Protein AF-A0A921TY57-F1 (afdb_monomer)

InterPro domains:
  IPR003511 HORMA domain [PF02301] (7-135)
  IPR003511 HORMA domain [PS50815] (3-153)
  IPR036570 HORMA domain superfamily [G3DSA:3.30.900.10] (2-152)
  IPR036570 HORMA domain superfamily [SSF56019] (4-106)
  IPR051294 HORMA Domain-Containing Meiotic Progression [PTHR48225] (6-134)

Solvent-accessible surface area (backbone atoms only — not comparable to full-atom values): 9305 Å² total; per-residue (Å²): 112,51,68,56,43,54,50,51,52,50,50,52,54,52,37,50,55,51,51,52,34,54,79,68,57,73,54,65,65,88,80,55,50,97,78,24,67,84,44,81,66,75,67,85,90,68,89,67,66,97,78,40,74,66,57,52,52,50,45,47,46,65,64,46,49,47,49,32,53,74,70,69,69,54,48,68,49,78,53,70,44,51,83,43,101,90,44,64,76,78,40,41,38,37,41,35,46,46,76,57,94,55,96,62,55,64,58,36,42,32,42,34,44,68,93,48,102,83,58,73,48,77,46,70,76,59,90,87,62,87,46,71,64,61,50,50,50,54,51,47,52,52,49,54,64,57,54,63,50,67,77,74,103

Radius of gyration: 15.96 Å; Cα contacts (8 Å, |Δi|>4): 159; chains: 1; bounding box: 39×35×42 Å

Nearest PDB structures (foldseek):
  5e84-assembly6_F  TM=2.912E-01  e=9.120E-02  Homo sapiens
  7n82-assembly1_A  TM=4.027E-01  e=1.362E+00  Synechococcus elongatus

Sequence (153 aa):
MADHMLLLTRKLLRIAIYHISYIRGLFHEKYFSENSVLSPVMDNEKLMPVHDDMGRLIDWMEKGVCDALQKKYLKTLLFCICEKEEGPIIEEYTFSFRYPNTNGEEITMIVSRTGSEKGSTAFKPNASELTSVQMNYFLTLITISCLRVQSLY

pLDDT: mean 71.04, std 16.52, range [38.5, 93.81]

Secondary structure (DSSP, 8-state):
-HHHHHHHHHHHHHHHHHHHHHHTT-S-GGGS-TTTTT-----SS----TT-HHHHHHHIIIIIIHHHHHTT---EEEEEEESSTTSPEEEEEEEEEE--SSS----EEEEEEET-TT--EEE---TT---HHHHHHHHHHHHHHHHHHHT--

Mean predicted aligned error: 10.75 Å

Organism: Sorghum bicolor (NCBI:txid4558)

Structure (mmCIF, N/CA/C/O backbone):
data_AF-A0A921TY57-F1
#
_entry.id   AF-A0A921TY57-F1
#
loop_
_atom_site.group_PDB
_atom_site.id
_atom_site.type_symbol
_atom_site.label_atom_id
_atom_site.label_alt_id
_atom_site.label_comp_id
_atom_site.label_asym_id
_atom_site.label_entity_id
_atom_site.label_seq_id
_atom_site.pdbx_PDB_ins_code
_atom_site.Cartn_x
_atom_site.Cartn_y
_atom_site.Cartn_z
_atom_site.occupancy
_atom_site.B_iso_or_equi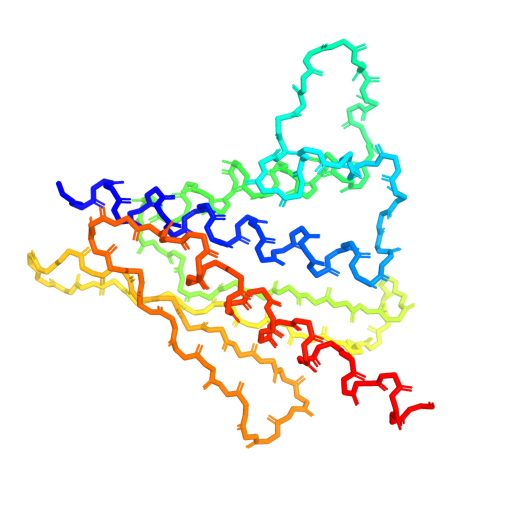v
_atom_site.auth_seq_id
_atom_site.auth_comp_id
_atom_site.auth_asym_id
_atom_site.auth_atom_id
_atom_site.pdbx_PDB_model_num
ATOM 1 N N . MET A 1 1 ? -12.688 12.807 16.138 1.00 52.38 1 MET A N 1
ATOM 2 C CA . MET A 1 1 ? -11.270 12.494 16.417 1.00 52.38 1 MET A CA 1
ATOM 3 C C . MET A 1 1 ? -10.846 11.226 15.656 1.00 52.38 1 MET A C 1
ATOM 5 O O . MET A 1 1 ? -9.850 11.288 14.945 1.00 52.38 1 MET A O 1
ATOM 9 N N . ALA A 1 2 ? -11.671 10.169 15.608 1.00 59.03 2 ALA A N 1
ATOM 10 C CA . ALA A 1 2 ? -11.508 9.026 14.682 1.00 59.03 2 ALA A CA 1
ATOM 11 C C . ALA A 1 2 ? -11.353 9.367 13.171 1.00 59.03 2 ALA A C 1
ATOM 13 O O . ALA A 1 2 ? -10.501 8.784 12.498 1.00 59.03 2 ALA A O 1
ATOM 14 N N . ASP A 1 3 ? -12.111 10.333 12.632 1.00 68.69 3 ASP A N 1
ATOM 15 C CA . ASP A 1 3 ? -12.022 10.714 11.204 1.00 68.69 3 ASP A CA 1
ATOM 16 C C . ASP A 1 3 ? -10.659 11.311 10.818 1.00 68.69 3 ASP A C 1
ATOM 18 O O . ASP A 1 3 ? -10.184 11.138 9.691 1.00 68.69 3 ASP A O 1
ATOM 22 N N . HIS A 1 4 ? -9.996 11.969 11.774 1.00 73.38 4 HIS A N 1
ATOM 23 C CA . HIS A 1 4 ? -8.664 12.537 11.590 1.00 73.38 4 HIS A CA 1
ATOM 24 C C . HIS A 1 4 ? -7.614 11.429 11.434 1.00 73.38 4 HIS A C 1
ATOM 26 O O . HIS A 1 4 ? -6.829 11.443 10.490 1.00 73.38 4 HIS A O 1
ATOM 32 N N . MET A 1 5 ? -7.661 10.401 12.284 1.00 74.94 5 MET A N 1
ATOM 33 C CA . MET A 1 5 ? -6.748 9.252 12.224 1.00 74.94 5 MET A CA 1
ATOM 34 C C . MET A 1 5 ? -6.875 8.476 10.901 1.00 74.94 5 MET A C 1
ATOM 36 O O . MET A 1 5 ? -5.877 8.081 10.291 1.00 74.94 5 MET A O 1
ATOM 40 N N . LEU A 1 6 ? -8.109 8.295 10.421 1.00 81.62 6 LEU A N 1
ATOM 41 C CA . LEU A 1 6 ? -8.384 7.669 9.127 1.00 81.62 6 LEU A CA 1
ATOM 42 C C . LEU A 1 6 ? -7.842 8.511 7.962 1.00 81.62 6 LEU A C 1
ATOM 44 O O . LEU A 1 6 ? -7.297 7.968 7.001 1.00 81.62 6 LEU A O 1
ATOM 48 N N . LEU A 1 7 ? -7.975 9.839 8.026 1.00 82.25 7 LEU A N 1
ATOM 49 C CA . LEU A 1 7 ? -7.380 10.742 7.041 1.00 82.25 7 LEU A CA 1
ATOM 50 C C . LEU A 1 7 ? -5.848 10.631 7.024 1.00 82.25 7 LEU A C 1
ATOM 52 O O . LEU A 1 7 ? -5.268 10.503 5.947 1.00 82.25 7 LEU A O 1
ATOM 56 N N . LEU A 1 8 ? -5.202 10.629 8.193 1.00 80.31 8 LEU A N 1
ATOM 57 C CA . LEU A 1 8 ? -3.746 10.490 8.307 1.00 80.31 8 LEU A CA 1
ATOM 58 C C . LEU A 1 8 ? -3.256 9.139 7.772 1.00 80.31 8 LEU A C 1
ATOM 60 O O . LEU A 1 8 ? -2.286 9.097 7.020 1.00 80.31 8 LEU A O 1
ATOM 64 N N . THR A 1 9 ? -3.957 8.047 8.090 1.00 83.56 9 THR A N 1
ATOM 65 C CA . THR A 1 9 ? -3.618 6.700 7.597 1.00 83.56 9 THR A CA 1
ATOM 66 C C . THR A 1 9 ? -3.695 6.629 6.070 1.00 83.56 9 THR A C 1
ATOM 68 O O . THR A 1 9 ? -2.767 6.136 5.432 1.00 83.56 9 THR A O 1
ATOM 71 N N . ARG A 1 10 ? -4.761 7.181 5.469 1.00 86.38 10 ARG A N 1
ATOM 72 C CA . ARG A 1 10 ? -4.912 7.257 4.005 1.00 86.38 10 ARG A CA 1
ATOM 73 C C . ARG A 1 10 ? -3.792 8.071 3.360 1.00 86.38 10 ARG A C 1
ATOM 75 O O . ARG A 1 10 ? -3.195 7.611 2.391 1.00 86.38 10 ARG A O 1
ATOM 82 N N . LYS A 1 11 ? -3.468 9.241 3.923 1.00 83.44 11 LYS A N 1
ATOM 83 C CA . LYS A 1 11 ? -2.365 10.085 3.439 1.00 83.44 11 LYS A CA 1
ATOM 84 C C . LYS A 1 11 ? -1.030 9.341 3.491 1.00 83.44 11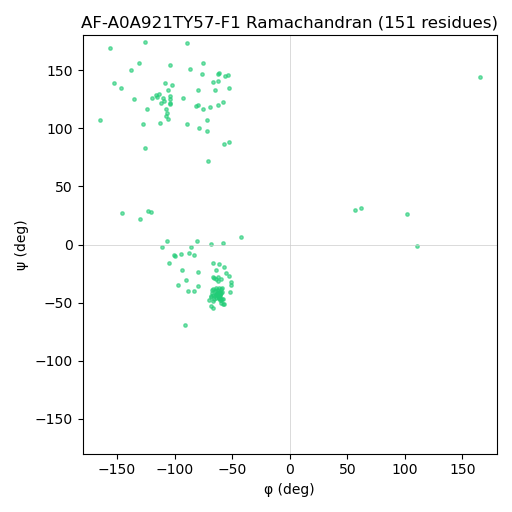 LYS A C 1
ATOM 86 O O . LYS A 1 11 ? -0.347 9.268 2.477 1.00 83.44 11 LYS A O 1
ATOM 91 N N . LEU A 1 12 ? -0.681 8.737 4.627 1.00 82.31 12 LEU A N 1
ATOM 92 C CA . LEU A 1 12 ? 0.580 8.002 4.773 1.00 82.31 12 LEU A CA 1
ATOM 93 C C . LEU A 1 12 ? 0.711 6.855 3.783 1.00 82.31 12 LEU A C 1
ATOM 95 O O . LEU A 1 12 ? 1.754 6.714 3.156 1.00 82.31 12 LEU A O 1
ATOM 99 N N . LEU A 1 13 ? -0.341 6.052 3.639 1.00 87.12 13 LEU A N 1
ATOM 100 C CA . LEU A 1 13 ? -0.343 4.925 2.717 1.00 87.12 13 LEU A CA 1
ATOM 101 C C . LEU A 1 13 ? -0.158 5.388 1.268 1.00 87.12 13 LEU A C 1
ATOM 103 O O . LEU A 1 13 ? 0.644 4.820 0.530 1.00 87.12 13 LEU A O 1
ATOM 107 N N . ARG A 1 14 ? -0.862 6.461 0.889 1.00 85.81 14 ARG A N 1
ATOM 108 C CA . ARG A 1 14 ? -0.762 7.096 -0.425 1.00 85.81 14 ARG A CA 1
ATOM 109 C C . ARG A 1 14 ? 0.671 7.557 -0.707 1.00 85.81 14 ARG A C 1
ATOM 111 O O . ARG A 1 14 ? 1.247 7.184 -1.724 1.00 85.81 14 ARG A O 1
ATOM 118 N N . ILE A 1 15 ? 1.263 8.304 0.221 1.00 82.06 15 ILE A N 1
ATOM 119 C CA . ILE A 1 15 ? 2.654 8.762 0.133 1.00 82.06 15 ILE A CA 1
ATOM 120 C C . ILE A 1 15 ? 3.637 7.584 0.067 1.00 82.06 15 ILE A C 1
ATOM 122 O O . ILE A 1 15 ? 4.545 7.609 -0.758 1.00 82.06 15 ILE A O 1
ATOM 126 N N . ALA A 1 16 ? 3.448 6.536 0.876 1.00 84.50 16 ALA A N 1
ATOM 127 C CA . ALA A 1 16 ? 4.320 5.361 0.880 1.00 84.50 16 ALA A CA 1
ATOM 128 C C . ALA A 1 16 ? 4.393 4.702 -0.503 1.00 84.50 16 ALA A C 1
ATOM 130 O O . ALA A 1 16 ? 5.479 4.470 -1.029 1.00 84.50 16 ALA A O 1
ATOM 131 N N . ILE A 1 17 ? 3.230 4.426 -1.096 1.00 88.19 17 ILE A N 1
ATOM 132 C CA . ILE A 1 17 ? 3.122 3.716 -2.373 1.00 88.19 17 ILE A CA 1
ATOM 133 C C . ILE A 1 17 ? 3.686 4.560 -3.517 1.00 88.19 17 ILE A C 1
ATOM 135 O O . ILE A 1 17 ? 4.432 4.035 -4.347 1.00 88.19 17 ILE A O 1
ATOM 139 N N . TYR A 1 18 ? 3.409 5.867 -3.547 1.00 85.06 18 TYR A N 1
ATOM 140 C CA . TYR A 1 18 ? 3.989 6.735 -4.574 1.00 85.06 18 TYR A CA 1
ATOM 141 C C . TYR A 1 18 ? 5.495 6.895 -4.427 1.00 85.06 18 TYR A C 1
ATOM 143 O O . TYR A 1 18 ? 6.199 6.853 -5.431 1.00 85.06 18 TYR A O 1
ATOM 151 N N . HIS A 1 19 ? 6.002 7.005 -3.200 1.00 83.81 19 HIS A N 1
ATOM 152 C CA . HIS A 1 19 ? 7.439 7.104 -2.959 1.00 83.81 19 HIS A CA 1
ATOM 153 C C . HIS A 1 19 ? 8.186 5.834 -3.381 1.00 83.81 19 HIS A C 1
ATOM 155 O O . HIS A 1 19 ? 9.221 5.916 -4.040 1.00 83.81 19 HIS A O 1
ATOM 161 N N . ILE A 1 20 ? 7.631 4.653 -3.080 1.00 85.94 20 ILE A N 1
ATOM 162 C CA . ILE A 1 20 ? 8.162 3.375 -3.582 1.00 85.94 20 ILE A CA 1
ATOM 163 C C . ILE A 1 20 ? 8.153 3.370 -5.113 1.00 85.94 20 ILE A C 1
ATOM 165 O O . ILE A 1 20 ? 9.163 3.045 -5.733 1.00 85.94 20 ILE A O 1
ATOM 169 N N . SER A 1 21 ? 7.031 3.761 -5.721 1.00 86.88 21 SER A N 1
ATOM 170 C CA . SER A 1 21 ? 6.876 3.771 -7.178 1.00 86.88 21 SER A CA 1
ATOM 171 C C . SER A 1 21 ? 7.874 4.703 -7.869 1.00 86.88 21 SER A C 1
ATOM 173 O O . SER A 1 21 ? 8.403 4.352 -8.922 1.00 86.88 21 SER A O 1
ATOM 175 N N . TYR A 1 22 ? 8.166 5.851 -7.253 1.00 83.50 22 TYR A N 1
ATOM 176 C CA . TYR A 1 22 ? 9.166 6.808 -7.714 1.00 83.50 22 TYR A CA 1
ATOM 177 C C . TYR A 1 22 ? 10.583 6.231 -7.627 1.00 83.50 22 TYR A C 1
ATOM 179 O O . TYR A 1 22 ? 11.271 6.142 -8.639 1.00 83.50 22 TYR A O 1
ATOM 187 N N . ILE A 1 23 ? 11.002 5.754 -6.445 1.00 82.75 23 ILE A N 1
ATOM 188 C CA . ILE A 1 23 ? 12.353 5.194 -6.235 1.00 82.75 23 ILE A CA 1
ATOM 189 C C . ILE A 1 23 ? 12.619 4.008 -7.164 1.00 82.75 23 ILE A C 1
ATOM 191 O O . ILE A 1 23 ? 13.741 3.814 -7.627 1.00 82.75 23 ILE A O 1
ATOM 195 N N . ARG A 1 24 ? 11.598 3.184 -7.414 1.00 85.19 24 ARG A N 1
ATOM 196 C CA . ARG A 1 24 ? 11.727 1.980 -8.242 1.00 85.19 24 ARG A CA 1
ATOM 197 C C . ARG A 1 24 ? 11.555 2.252 -9.731 1.00 85.19 24 ARG A C 1
ATOM 199 O O . ARG A 1 24 ? 11.700 1.313 -10.506 1.00 85.19 24 ARG A O 1
ATOM 206 N N . GLY A 1 25 ? 11.272 3.497 -10.120 1.00 85.06 25 GLY A N 1
ATOM 207 C CA . GLY A 1 25 ? 11.069 3.880 -11.514 1.00 85.06 25 GLY A CA 1
ATOM 208 C C . GLY A 1 25 ? 9.886 3.161 -12.164 1.00 85.06 25 GLY A C 1
ATOM 209 O O . GLY A 1 25 ? 9.934 2.886 -13.358 1.00 85.06 25 GLY A O 1
ATOM 210 N N . LEU A 1 26 ? 8.841 2.823 -11.391 1.00 86.44 26 LEU A N 1
ATOM 211 C CA . LEU A 1 26 ? 7.668 2.102 -11.909 1.00 86.44 26 LEU A CA 1
ATOM 212 C C . LEU A 1 26 ? 6.863 2.953 -12.896 1.00 86.44 26 LEU A C 1
ATOM 214 O O . LEU A 1 26 ? 6.213 2.423 -13.791 1.00 86.44 26 LEU A O 1
ATOM 218 N N . PHE A 1 27 ? 6.919 4.275 -12.735 1.00 84.44 27 PHE A N 1
ATOM 219 C CA . PHE A 1 27 ? 6.282 5.235 -13.626 1.00 84.44 27 PHE A CA 1
ATOM 220 C C . PHE A 1 27 ? 7.281 6.318 -14.028 1.00 84.44 27 PHE A C 1
ATOM 222 O O . PHE A 1 27 ? 8.243 6.604 -13.319 1.00 84.44 27 PHE A O 1
ATOM 229 N N . HIS A 1 28 ? 7.031 6.950 -15.171 1.00 79.75 28 HIS A N 1
ATOM 230 C CA . HIS A 1 28 ? 7.877 8.022 -15.683 1.00 79.75 28 HIS A CA 1
ATOM 231 C C . HIS A 1 28 ? 7.899 9.233 -14.732 1.00 79.75 28 HIS A C 1
ATOM 233 O O . HIS A 1 28 ? 6.857 9.667 -14.248 1.00 79.75 28 HIS A O 1
ATOM 239 N N . GLU A 1 29 ? 9.062 9.864 -14.555 1.00 75.06 29 GLU A N 1
ATOM 240 C CA . GLU A 1 29 ? 9.255 11.020 -13.655 1.00 75.06 29 GLU A CA 1
ATOM 241 C C . GLU A 1 29 ? 8.278 12.185 -13.882 1.00 75.06 29 GLU A C 1
ATOM 243 O O . GLU A 1 29 ? 7.927 12.884 -12.942 1.00 75.06 29 GLU A O 1
ATOM 248 N N . LYS A 1 30 ? 7.746 12.356 -15.103 1.00 75.44 30 LYS A N 1
ATOM 249 C CA . LYS A 1 30 ? 6.727 13.371 -15.424 1.00 75.44 30 LYS A CA 1
ATOM 250 C C . LYS A 1 30 ? 5.452 13.255 -14.572 1.00 75.44 30 LYS A C 1
ATOM 252 O O . LYS A 1 30 ? 4.683 14.209 -14.518 1.00 75.44 30 LYS A O 1
ATOM 257 N N . TYR A 1 31 ? 5.213 12.089 -13.965 1.00 71.69 31 TYR A N 1
ATOM 258 C CA . TYR A 1 31 ? 4.094 11.825 -13.059 1.00 71.69 31 TYR A CA 1
ATOM 259 C C . TYR A 1 31 ? 4.366 12.271 -11.610 1.00 71.69 31 TYR A C 1
ATOM 261 O O . TYR A 1 31 ? 3.447 12.280 -10.793 1.00 71.69 31 TYR A O 1
ATOM 269 N N . PHE A 1 32 ? 5.602 12.664 -11.297 1.00 68.75 32 PHE A N 1
ATOM 270 C CA . PHE A 1 32 ? 6.064 13.074 -9.975 1.00 68.75 32 PHE A CA 1
ATOM 271 C C . PHE A 1 32 ? 6.710 14.466 -10.082 1.00 68.75 32 PHE A C 1
ATOM 273 O O . PHE A 1 32 ? 7.919 14.594 -10.245 1.00 68.75 32 PHE A O 1
ATOM 280 N N . SER A 1 33 ? 5.914 15.536 -10.056 1.00 59.88 33 SER A N 1
ATOM 281 C CA . SER A 1 33 ? 6.450 16.903 -10.021 1.00 59.88 33 SER A CA 1
ATOM 282 C C . SER A 1 33 ? 6.998 17.249 -8.625 1.00 59.88 33 SER A C 1
ATOM 284 O O . SER A 1 33 ? 6.586 16.666 -7.623 1.00 59.88 33 SER A O 1
ATOM 286 N N . GLU A 1 34 ? 7.932 18.207 -8.530 1.00 48.78 34 GLU A N 1
ATOM 287 C CA . GLU A 1 34 ? 8.660 18.545 -7.283 1.00 48.78 34 GLU A CA 1
ATOM 288 C C . GLU A 1 34 ? 7.752 18.906 -6.088 1.00 48.78 34 GLU A C 1
ATOM 290 O O . GLU A 1 34 ? 8.135 18.693 -4.939 1.00 48.78 34 GLU A O 1
ATOM 295 N N . ASN A 1 35 ? 6.518 19.364 -6.334 1.00 47.25 35 ASN A N 1
ATOM 296 C CA . ASN A 1 35 ? 5.521 19.641 -5.291 1.00 47.25 35 ASN A CA 1
ATOM 297 C C . ASN A 1 35 ? 4.546 18.471 -5.026 1.00 47.25 35 ASN A C 1
ATOM 299 O O . ASN A 1 35 ? 3.764 18.534 -4.076 1.00 47.25 35 ASN A O 1
ATOM 303 N N . SER A 1 36 ? 4.565 17.405 -5.838 1.00 49.41 36 SER A N 1
ATOM 304 C CA . SER A 1 36 ? 3.543 16.349 -5.837 1.00 49.41 36 SER A CA 1
ATOM 305 C C . SER A 1 36 ? 3.915 15.077 -5.074 1.00 49.41 36 SER A C 1
ATOM 307 O O . SER A 1 36 ? 3.05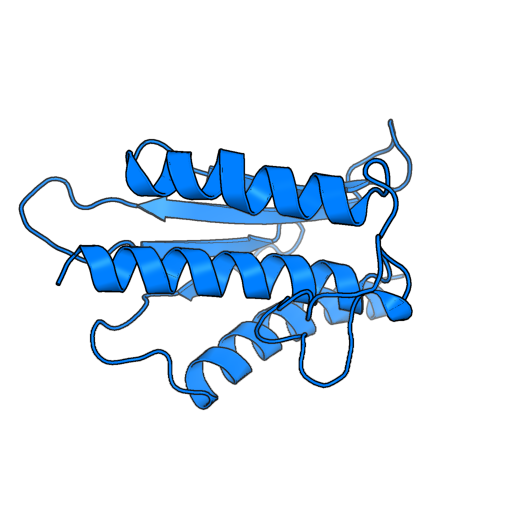1 14.230 -4.838 1.00 49.41 36 SER A O 1
ATOM 309 N N . VAL A 1 37 ? 5.175 14.926 -4.652 1.00 45.22 37 VAL A N 1
ATOM 310 C CA . VAL A 1 37 ? 5.652 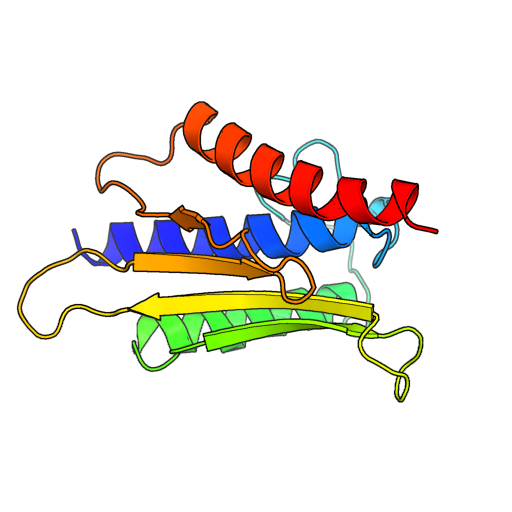13.747 -3.896 1.00 45.22 37 VAL A CA 1
ATOM 311 C C . VAL A 1 37 ? 4.885 13.573 -2.574 1.00 45.22 37 VAL A C 1
ATOM 313 O O . VAL A 1 37 ? 4.665 12.455 -2.112 1.00 45.22 37 VAL A O 1
ATOM 316 N N . LEU A 1 38 ? 4.408 14.676 -1.990 1.00 48.66 38 LEU A N 1
ATOM 317 C CA . LEU A 1 38 ? 3.652 14.689 -0.730 1.00 48.66 38 LEU A CA 1
ATOM 318 C C . LEU A 1 38 ? 2.134 14.817 -0.930 1.00 48.66 38 LEU A C 1
ATOM 320 O O . LEU A 1 38 ? 1.365 14.664 0.018 1.00 48.66 38 LEU A O 1
ATOM 324 N N . SER A 1 39 ? 1.692 15.085 -2.157 1.00 47.41 39 SER A N 1
ATOM 325 C CA . SER A 1 39 ? 0.288 15.189 -2.527 1.00 47.41 39 SER A CA 1
ATOM 326 C C . SER A 1 39 ? 0.216 15.128 -4.049 1.00 47.41 39 SER A C 1
ATOM 328 O O . SER A 1 39 ? 0.582 16.109 -4.690 1.00 47.41 39 SER A O 1
ATOM 330 N N . PRO A 1 40 ? -0.247 14.031 -4.671 1.00 47.75 40 PRO A N 1
ATOM 331 C CA . PRO A 1 40 ? -0.590 14.049 -6.084 1.00 47.75 40 PRO A CA 1
ATOM 332 C C . PRO A 1 40 ? -1.865 14.882 -6.225 1.00 47.75 40 PRO A C 1
ATOM 334 O O . PRO A 1 40 ? -2.971 14.371 -6.398 1.00 47.75 40 PRO A O 1
ATOM 337 N N . VAL A 1 41 ? -1.720 16.192 -6.058 1.00 42.69 41 VAL A N 1
ATOM 338 C CA . VAL A 1 41 ? -2.607 17.154 -6.669 1.00 42.69 41 VAL A CA 1
ATOM 339 C C . VAL A 1 41 ? -2.209 17.078 -8.129 1.00 42.69 41 VAL A C 1
ATOM 341 O O . VAL A 1 41 ? -1.188 17.607 -8.558 1.00 42.69 41 VAL A O 1
ATOM 344 N N . MET A 1 42 ? -2.984 16.294 -8.871 1.00 46.66 42 MET A N 1
ATOM 345 C CA . MET A 1 42 ? -3.206 16.587 -10.272 1.00 46.66 42 MET A CA 1
ATOM 346 C C . MET A 1 42 ? -3.772 18.007 -10.300 1.00 46.66 42 MET A C 1
ATOM 348 O O . MET A 1 42 ? -4.984 18.189 -10.201 1.00 46.66 42 MET A O 1
ATOM 352 N N . ASP A 1 43 ? -2.898 19.014 -10.314 1.00 40.34 43 ASP A N 1
ATOM 353 C CA . ASP A 1 43 ? -3.322 20.359 -10.661 1.00 40.34 43 ASP A CA 1
ATOM 354 C C . ASP A 1 43 ? -3.926 20.247 -12.057 1.00 40.34 43 ASP A C 1
ATOM 356 O O . ASP A 1 43 ? -3.354 19.662 -12.984 1.00 40.34 43 ASP A O 1
ATOM 360 N N . ASN A 1 44 ? -5.176 20.675 -12.130 1.00 42.53 44 ASN A N 1
ATOM 361 C CA . ASN A 1 44 ? -6.030 20.537 -13.290 1.00 42.53 44 ASN A CA 1
ATOM 362 C C . ASN A 1 44 ? -5.332 21.118 -14.538 1.00 42.53 44 ASN A C 1
ATOM 364 O O . ASN A 1 44 ? -4.639 22.123 -14.435 1.00 42.53 44 ASN A O 1
ATOM 368 N N . GLU A 1 45 ? -5.580 20.495 -15.699 1.00 42.34 45 GLU A N 1
ATOM 369 C CA . GLU A 1 45 ? -5.137 20.877 -17.065 1.00 42.34 45 GLU A CA 1
ATOM 370 C C . GLU A 1 45 ? -3.950 20.135 -17.701 1.00 42.34 45 GLU A C 1
ATOM 372 O O . GLU A 1 45 ? -3.360 20.586 -18.684 1.00 42.34 45 GLU A O 1
ATOM 377 N N . LYS A 1 46 ? -3.700 18.889 -17.309 1.00 44.28 46 LYS A N 1
ATOM 378 C CA . LYS A 1 46 ? -3.237 17.913 -18.303 1.00 44.28 46 LYS A CA 1
ATOM 379 C C . LYS A 1 46 ? -4.137 16.701 -18.219 1.00 44.28 46 LYS A C 1
ATOM 381 O O . LYS A 1 46 ? -4.031 15.927 -17.276 1.00 44.28 46 LYS A O 1
ATOM 386 N N . LEU A 1 47 ? -5.049 16.575 -19.187 1.00 42.72 47 LEU A N 1
ATOM 387 C CA . LEU A 1 47 ? -5.769 15.336 -19.470 1.00 42.72 47 LEU A CA 1
ATOM 388 C C . LEU A 1 47 ? -4.726 14.226 -19.649 1.00 42.72 47 LEU A C 1
ATOM 390 O O . LEU A 1 47 ? -4.222 13.997 -20.749 1.00 42.72 47 LEU A O 1
ATOM 394 N N . MET A 1 48 ? -4.342 13.579 -18.552 1.00 50.34 48 MET A N 1
ATOM 395 C CA . MET A 1 48 ? -3.667 12.300 -18.627 1.00 50.34 48 MET A CA 1
ATOM 396 C C . MET A 1 48 ? -4.683 11.329 -19.223 1.00 50.34 48 MET A C 1
ATOM 398 O O . MET A 1 48 ? -5.860 11.376 -18.843 1.00 50.34 48 MET A O 1
ATOM 402 N N . PRO A 1 49 ? -4.288 10.519 -20.219 1.00 48.88 49 PRO A N 1
ATOM 403 C CA . PRO A 1 49 ? -5.196 9.552 -20.802 1.00 48.88 49 PRO A CA 1
ATOM 404 C C . PRO A 1 49 ? -5.790 8.710 -19.676 1.00 48.88 49 PRO A C 1
ATOM 406 O O . PRO A 1 49 ? -5.061 8.222 -18.819 1.00 48.88 49 PRO A O 1
ATOM 409 N N . VAL A 1 50 ? -7.104 8.496 -19.713 1.00 51.75 50 VAL A N 1
ATOM 410 C CA . VAL A 1 50 ? -7.899 7.713 -18.742 1.00 51.75 50 VAL A CA 1
ATOM 411 C C . VAL A 1 50 ? -7.410 6.247 -18.599 1.00 51.75 50 VAL A C 1
ATOM 413 O O . VAL A 1 50 ? -7.962 5.460 -17.838 1.00 51.75 50 VAL A O 1
ATOM 416 N N . HIS A 1 51 ? -6.347 5.868 -19.314 1.00 55.66 51 HIS A N 1
ATOM 417 C CA . HIS A 1 51 ? -5.818 4.519 -19.474 1.00 55.66 51 HIS A CA 1
ATOM 418 C C . HIS A 1 51 ? -4.305 4.402 -19.223 1.00 55.66 51 HIS A C 1
ATOM 420 O O . HIS A 1 51 ? -3.704 3.458 -19.731 1.00 55.66 51 HIS A O 1
ATOM 426 N N . ASP A 1 52 ? -3.670 5.320 -18.485 1.00 74.31 52 ASP A N 1
ATOM 427 C CA . ASP A 1 52 ? -2.290 5.092 -18.033 1.00 74.31 52 ASP A CA 1
ATOM 428 C C . ASP A 1 52 ? -2.220 4.305 -16.709 1.00 74.31 52 ASP A C 1
ATOM 430 O O . ASP A 1 52 ? -3.145 4.310 -15.888 1.00 74.31 52 ASP A O 1
ATOM 434 N N . ASP A 1 53 ? -1.131 3.551 -16.527 1.00 80.56 53 ASP A N 1
ATOM 435 C CA . ASP A 1 53 ? -0.953 2.653 -15.378 1.00 80.56 53 ASP A CA 1
ATOM 436 C C . ASP A 1 53 ? -0.926 3.415 -14.041 1.00 80.56 53 ASP A C 1
ATOM 438 O O . ASP A 1 53 ? -1.365 2.899 -13.011 1.00 80.56 53 ASP A O 1
ATOM 442 N N . MET A 1 54 ? -0.488 4.679 -14.065 1.00 82.12 54 MET A N 1
ATOM 443 C CA . MET A 1 54 ? -0.501 5.577 -12.909 1.00 82.12 54 MET A CA 1
ATOM 444 C C . MET A 1 54 ? -1.933 5.960 -12.508 1.00 82.12 54 MET A C 1
ATOM 446 O O . MET A 1 54 ? -2.284 5.903 -11.329 1.00 82.12 54 MET A O 1
ATOM 450 N N . GLY A 1 55 ? -2.788 6.298 -13.475 1.00 83.38 55 GLY A N 1
ATOM 451 C CA . GLY A 1 55 ? -4.208 6.571 -13.268 1.00 83.38 55 GLY A CA 1
ATOM 452 C C . GLY A 1 55 ? -4.936 5.372 -12.669 1.00 83.38 55 GLY A C 1
ATOM 453 O O . GLY A 1 55 ? -5.742 5.530 -11.752 1.00 83.38 55 GLY A O 1
ATOM 454 N N . ARG A 1 56 ? -4.584 4.155 -13.104 1.00 86.88 56 ARG A N 1
ATOM 455 C CA . ARG A 1 56 ? -5.113 2.918 -12.513 1.00 86.88 56 ARG A CA 1
ATOM 456 C C . ARG A 1 56 ? -4.691 2.748 -11.051 1.00 86.88 56 ARG A C 1
ATOM 458 O O . ARG A 1 56 ? -5.534 2.411 -10.222 1.00 86.88 56 ARG A O 1
ATOM 465 N N . LEU A 1 57 ? -3.424 3.017 -10.722 1.00 87.62 57 LEU A N 1
ATOM 466 C CA . LEU A 1 57 ? -2.941 2.991 -9.338 1.00 87.62 57 LEU A CA 1
ATOM 467 C C . LEU A 1 57 ? -3.665 4.031 -8.467 1.00 87.62 57 LEU A C 1
ATOM 469 O O . LEU A 1 57 ? -4.089 3.705 -7.358 1.00 87.62 57 LEU A O 1
ATOM 473 N N . ILE A 1 58 ? -3.860 5.254 -8.976 1.00 85.50 58 ILE A N 1
ATOM 474 C CA . ILE A 1 58 ? -4.633 6.305 -8.294 1.00 85.50 58 ILE A CA 1
ATOM 475 C C . ILE A 1 58 ? -6.057 5.817 -8.012 1.00 85.50 58 ILE A C 1
ATOM 477 O O . ILE A 1 58 ? -6.531 5.941 -6.884 1.00 85.50 58 ILE A O 1
ATOM 481 N N . ASP A 1 59 ? -6.724 5.221 -8.998 1.00 87.44 59 ASP A N 1
ATOM 482 C CA . ASP A 1 59 ? -8.082 4.701 -8.845 1.00 87.44 59 ASP A CA 1
ATOM 483 C C . ASP A 1 59 ? -8.162 3.572 -7.811 1.00 87.44 59 ASP A C 1
ATOM 485 O O . ASP A 1 59 ? -9.066 3.569 -6.971 1.00 87.44 59 ASP A O 1
ATOM 489 N N . TRP A 1 60 ? -7.206 2.640 -7.809 1.00 91.25 60 TRP A N 1
ATOM 490 C CA . TRP A 1 60 ? -7.129 1.605 -6.776 1.00 91.25 60 TRP A CA 1
ATOM 491 C C . TRP A 1 60 ? -6.974 2.205 -5.380 1.00 91.25 60 TRP A C 1
ATOM 493 O O . TRP A 1 60 ? -7.649 1.761 -4.447 1.00 91.25 60 TRP A O 1
ATOM 503 N N . MET A 1 61 ? -6.146 3.241 -5.240 1.00 89.25 61 MET A N 1
ATOM 504 C CA . MET A 1 61 ? -5.932 3.922 -3.967 1.00 89.25 61 MET A CA 1
ATOM 505 C C . MET A 1 61 ? -7.168 4.701 -3.504 1.00 89.25 61 MET A C 1
ATOM 507 O O . MET A 1 61 ? -7.640 4.495 -2.385 1.00 89.25 61 MET A O 1
ATOM 511 N N . GLU A 1 62 ? -7.718 5.565 -4.356 1.00 84.56 62 GLU A N 1
ATOM 512 C CA . GLU A 1 62 ? -8.784 6.504 -3.990 1.00 84.56 62 GLU A CA 1
ATOM 513 C C . GLU A 1 62 ? -10.172 5.857 -3.943 1.00 84.56 62 GLU A C 1
ATOM 515 O O . GLU A 1 62 ? -10.978 6.200 -3.078 1.00 84.56 62 GLU A O 1
ATOM 520 N N . LYS A 1 63 ? -10.463 4.904 -4.836 1.00 86.69 63 LYS A N 1
ATOM 521 C CA . LYS A 1 63 ? -11.789 4.266 -4.916 1.00 86.69 63 LYS A CA 1
ATOM 522 C C . LYS A 1 63 ? -11.842 2.931 -4.179 1.00 86.69 63 LYS A C 1
ATOM 524 O O . LYS A 1 63 ? -12.875 2.600 -3.609 1.00 86.69 63 LYS A O 1
ATOM 529 N N . GLY A 1 64 ? -10.750 2.166 -4.181 1.00 90.12 64 GLY A N 1
ATOM 530 C CA . GLY A 1 64 ? -10.691 0.851 -3.539 1.00 90.12 64 GLY A CA 1
ATOM 531 C C . GLY A 1 64 ? -10.216 0.927 -2.090 1.00 90.12 64 GLY A C 1
ATOM 532 O O . GLY A 1 64 ? -10.974 0.700 -1.147 1.00 90.12 64 GLY A O 1
ATOM 533 N N . VAL A 1 65 ? -8.939 1.257 -1.907 1.00 91.56 65 VAL A N 1
ATOM 534 C CA . VAL A 1 65 ? -8.259 1.200 -0.605 1.00 91.56 65 VAL A CA 1
ATOM 535 C C . VAL A 1 65 ? -8.860 2.192 0.392 1.00 91.56 65 VAL A C 1
ATOM 537 O O . VAL A 1 65 ? -9.116 1.827 1.542 1.00 91.56 65 VAL A O 1
ATOM 540 N N . CYS A 1 66 ? -9.137 3.427 -0.033 1.00 88.31 66 CYS A N 1
ATOM 541 C CA . CYS A 1 66 ? -9.764 4.437 0.819 1.00 88.31 66 CYS A CA 1
ATOM 542 C C . CYS A 1 66 ? -11.153 4.011 1.329 1.00 88.31 66 CYS A C 1
ATOM 544 O O . CYS A 1 66 ? -11.417 4.170 2.524 1.00 88.31 66 CYS A O 1
ATOM 546 N N . ASP A 1 67 ? -12.007 3.430 0.476 1.00 90.25 67 ASP A N 1
ATOM 547 C CA . ASP A 1 67 ? -13.320 2.894 0.881 1.00 90.25 67 ASP A CA 1
ATOM 548 C C . ASP A 1 67 ? -13.163 1.746 1.891 1.00 90.25 67 ASP A C 1
ATOM 550 O O . ASP A 1 67 ? -13.846 1.697 2.919 1.00 90.25 67 ASP A O 1
ATOM 554 N N . ALA A 1 68 ? -12.198 0.858 1.646 1.00 91.88 68 ALA A N 1
ATOM 555 C CA . ALA A 1 68 ? -11.934 -0.301 2.486 1.00 91.88 68 ALA A CA 1
ATOM 556 C C . ALA A 1 68 ? -11.416 0.048 3.889 1.00 91.88 68 ALA A C 1
ATOM 558 O O . ALA A 1 68 ? -11.819 -0.570 4.883 1.00 91.88 68 ALA A O 1
ATOM 559 N N . LEU A 1 69 ? -10.558 1.067 3.979 1.00 89.69 69 LEU A N 1
ATOM 560 C CA . LEU A 1 69 ? -10.099 1.641 5.245 1.00 89.69 69 LEU A CA 1
ATOM 561 C C . LEU A 1 69 ? -11.246 2.337 5.986 1.00 89.69 69 LEU A C 1
ATOM 563 O O . LEU A 1 69 ? -11.397 2.154 7.195 1.00 89.69 69 LEU A O 1
ATOM 567 N N . GLN A 1 70 ? -12.081 3.102 5.274 1.00 88.00 70 GLN A N 1
ATOM 568 C CA . GLN A 1 70 ? -13.217 3.812 5.866 1.00 88.00 70 GLN A CA 1
ATOM 569 C C . GLN A 1 70 ? -14.239 2.851 6.478 1.00 88.00 70 GLN A C 1
ATOM 571 O O . GLN A 1 70 ? -14.716 3.077 7.590 1.00 88.00 70 GLN A O 1
ATOM 576 N N . LYS A 1 71 ? -14.530 1.747 5.787 1.00 89.69 71 LYS A N 1
ATOM 577 C CA . LYS A 1 71 ? -15.417 0.683 6.277 1.00 89.69 71 LYS A CA 1
ATOM 578 C C . LYS A 1 71 ? -14.727 -0.293 7.241 1.00 89.69 71 LYS A C 1
ATOM 580 O O . LYS A 1 71 ? -15.362 -1.240 7.696 1.00 89.69 71 LYS A O 1
ATOM 585 N N . LYS A 1 72 ? -13.452 -0.060 7.577 1.00 88.00 72 LYS A N 1
ATOM 586 C CA . LYS A 1 72 ? -12.658 -0.828 8.550 1.00 88.00 72 LYS A CA 1
ATOM 587 C C . LYS A 1 72 ? -12.553 -2.331 8.249 1.00 88.00 72 LYS A C 1
ATOM 589 O O . LYS A 1 72 ? -12.412 -3.133 9.171 1.00 88.00 72 LYS A O 1
ATOM 594 N N . TYR A 1 73 ? -12.611 -2.730 6.974 1.00 89.75 73 TYR A N 1
ATOM 595 C CA . TYR A 1 73 ? -12.478 -4.143 6.583 1.00 89.75 73 TYR A CA 1
ATOM 596 C C . TYR A 1 73 ? -11.119 -4.487 5.966 1.00 89.75 73 TYR A C 1
ATOM 598 O O . TYR A 1 73 ? -10.763 -5.666 5.906 1.00 89.75 73 TYR A O 1
ATOM 606 N N . LEU A 1 74 ? -10.330 -3.495 5.534 1.00 93.06 7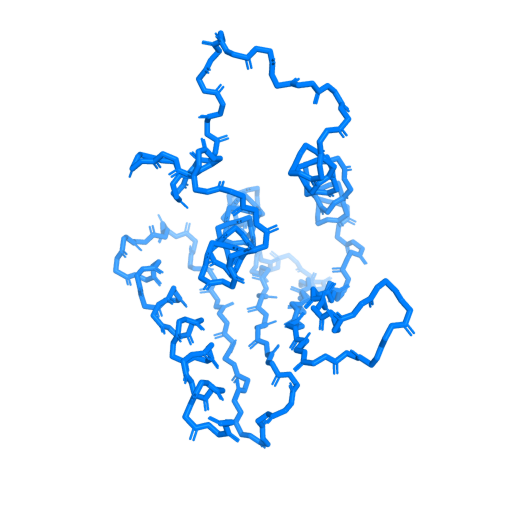4 LEU A N 1
ATOM 607 C CA . LEU A 1 74 ? -9.003 -3.751 4.972 1.00 93.06 74 LEU A CA 1
ATOM 608 C C . LEU A 1 74 ? -8.029 -4.174 6.073 1.00 93.06 74 LEU A C 1
ATOM 610 O O . LEU A 1 74 ? -7.620 -3.338 6.871 1.00 93.06 74 LEU A O 1
ATOM 614 N N . LYS A 1 75 ? -7.643 -5.451 6.127 1.00 91.44 75 LYS A N 1
ATOM 615 C CA . LYS A 1 75 ? -6.666 -5.952 7.114 1.00 91.44 75 LYS A CA 1
ATOM 616 C C . LYS A 1 75 ? -5.228 -5.835 6.631 1.00 91.44 75 LYS A C 1
ATOM 618 O O . LYS A 1 75 ? -4.348 -5.478 7.408 1.00 91.44 75 LYS A O 1
ATOM 623 N N . THR A 1 76 ? -5.005 -6.124 5.356 1.00 91.69 76 THR A N 1
ATOM 624 C CA . THR A 1 76 ? -3.674 -6.163 4.758 1.00 91.69 76 THR A CA 1
ATOM 625 C C . THR A 1 76 ? -3.766 -5.705 3.310 1.00 91.69 76 THR A C 1
ATOM 627 O O . THR A 1 76 ? -4.663 -6.135 2.588 1.00 91.69 76 THR A O 1
ATOM 630 N N . LEU A 1 77 ? -2.841 -4.841 2.900 1.00 93.81 77 LEU A N 1
ATOM 631 C CA . LEU A 1 77 ? -2.586 -4.474 1.512 1.00 93.81 77 LEU A CA 1
ATOM 632 C C . LEU A 1 77 ? -1.170 -4.932 1.154 1.00 93.81 77 LEU A C 1
ATOM 634 O O . LEU A 1 77 ? -0.223 -4.619 1.877 1.00 93.81 77 LEU A O 1
ATOM 638 N N . LEU A 1 78 ? -1.043 -5.660 0.049 1.00 91.12 78 LEU A N 1
ATOM 639 C CA . LEU A 1 78 ? 0.239 -6.063 -0.519 1.00 91.12 78 LEU A CA 1
ATOM 640 C C . LEU A 1 78 ? 0.525 -5.192 -1.740 1.00 91.12 78 LEU A C 1
ATOM 642 O O . LEU A 1 78 ? -0.317 -5.081 -2.631 1.00 91.12 78 LEU A O 1
ATOM 646 N N . PHE A 1 79 ? 1.700 -4.574 -1.771 1.00 91.94 79 PHE A N 1
ATOM 647 C CA . PHE A 1 79 ? 2.223 -3.890 -2.944 1.00 91.94 79 PHE A CA 1
ATOM 648 C C . PHE A 1 79 ? 3.441 -4.663 -3.440 1.00 91.94 79 PHE A C 1
ATOM 650 O O . PHE A 1 79 ? 4.500 -4.636 -2.810 1.00 91.94 79 PHE A O 1
ATOM 657 N N . CYS A 1 80 ? 3.254 -5.402 -4.531 1.00 88.56 80 CYS A N 1
ATOM 658 C CA . CYS A 1 80 ? 4.253 -6.311 -5.076 1.00 88.56 80 CYS A CA 1
ATOM 659 C C . CYS A 1 80 ? 4.838 -5.748 -6.369 1.00 88.56 80 CYS A C 1
ATOM 661 O O . CYS A 1 80 ? 4.112 -5.232 -7.217 1.00 88.56 80 CYS A O 1
ATOM 663 N N . ILE A 1 81 ? 6.149 -5.897 -6.525 1.00 88.06 81 ILE A N 1
ATOM 664 C CA . ILE A 1 81 ? 6.877 -5.619 -7.756 1.00 88.06 81 ILE A CA 1
ATOM 665 C C . ILE A 1 81 ? 7.361 -6.964 -8.286 1.00 88.06 81 ILE A C 1
ATOM 667 O O . ILE A 1 81 ? 8.084 -7.691 -7.599 1.00 88.06 81 ILE A O 1
ATOM 671 N N . CYS A 1 82 ? 6.948 -7.290 -9.505 1.00 84.50 82 CYS A N 1
ATOM 672 C CA . CYS A 1 82 ? 7.348 -8.501 -10.210 1.00 84.50 82 CYS A CA 1
ATOM 673 C C . CYS A 1 82 ? 8.381 -8.159 -11.286 1.00 84.50 82 CYS A C 1
ATOM 675 O O . CYS A 1 82 ? 8.402 -7.043 -11.802 1.00 84.50 82 CYS A O 1
ATOM 677 N N . GLU A 1 83 ? 9.222 -9.127 -11.650 1.00 80.88 83 GLU A N 1
ATOM 678 C CA . GLU A 1 83 ? 10.181 -8.963 -12.756 1.00 80.88 83 GLU A CA 1
ATOM 679 C C . GLU A 1 83 ? 9.479 -8.734 -14.112 1.00 80.88 83 GLU A C 1
ATOM 681 O O . GLU A 1 83 ? 9.988 -8.034 -14.983 1.00 80.88 83 GLU A O 1
ATOM 686 N N . LYS A 1 84 ? 8.291 -9.322 -14.280 1.00 84.94 84 LYS A N 1
ATOM 687 C CA . LYS A 1 84 ? 7.402 -9.234 -15.452 1.00 84.94 84 LYS A CA 1
ATOM 688 C C . LYS A 1 84 ? 5.960 -9.538 -15.017 1.00 84.94 84 LYS A C 1
ATOM 690 O O . LYS A 1 84 ? 5.777 -10.022 -13.901 1.00 84.94 84 LYS A O 1
ATOM 695 N N . GLU A 1 85 ? 4.958 -9.307 -15.875 1.00 77.25 85 GLU A N 1
ATOM 696 C CA . GLU A 1 85 ? 3.521 -9.467 -15.536 1.00 77.25 85 GLU A CA 1
ATOM 697 C C . GLU A 1 85 ? 3.167 -10.819 -14.890 1.00 77.25 85 GLU A C 1
ATOM 699 O O . GLU A 1 85 ? 2.354 -10.864 -13.973 1.00 77.25 85 GLU A O 1
ATOM 704 N N . GLU A 1 86 ? 3.831 -11.904 -15.294 1.00 82.00 86 GLU A N 1
ATOM 705 C CA . GLU A 1 86 ? 3.655 -13.254 -14.726 1.00 82.00 86 GLU A CA 1
ATOM 706 C C . GLU A 1 86 ? 4.966 -13.816 -14.137 1.00 82.00 86 GLU A C 1
ATOM 708 O O . GLU A 1 86 ? 5.235 -15.017 -14.157 1.00 82.00 86 GLU A O 1
ATOM 713 N N . GLY A 1 87 ? 5.856 -12.930 -13.688 1.00 80.50 87 GLY A N 1
ATOM 714 C CA . GLY A 1 87 ? 7.165 -13.276 -13.134 1.00 80.50 87 GLY A CA 1
ATOM 715 C C . GLY A 1 87 ? 7.151 -13.515 -11.624 1.00 80.50 87 GLY A C 1
ATOM 716 O O . GLY A 1 87 ? 6.151 -13.249 -10.956 1.00 80.50 87 GLY A O 1
ATOM 717 N N . PRO A 1 88 ? 8.280 -13.973 -11.055 1.00 84.69 88 PRO A N 1
ATOM 718 C CA . PRO A 1 88 ? 8.435 -14.018 -9.609 1.00 84.69 88 PRO A CA 1
ATOM 719 C C . PRO A 1 88 ? 8.336 -12.608 -9.009 1.00 84.69 88 PRO A C 1
ATOM 721 O O . PRO A 1 88 ? 8.754 -11.615 -9.616 1.00 84.69 88 PRO A O 1
ATOM 724 N N . ILE A 1 89 ? 7.804 -12.534 -7.788 1.00 84.12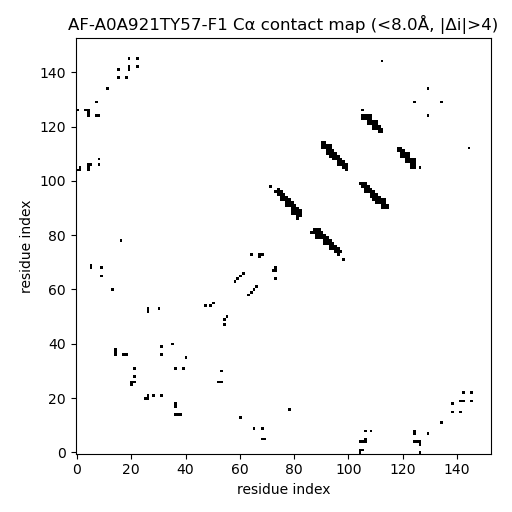 89 ILE A N 1
ATOM 725 C CA . ILE A 1 89 ? 7.812 -11.310 -6.987 1.00 84.12 89 ILE A CA 1
ATOM 726 C C . ILE A 1 89 ? 9.258 -11.048 -6.564 1.00 84.12 89 ILE A C 1
ATOM 728 O O . ILE A 1 89 ? 9.859 -11.861 -5.861 1.00 84.12 89 ILE A O 1
ATOM 732 N N . ILE A 1 90 ? 9.812 -9.914 -6.988 1.00 85.31 90 ILE A N 1
ATOM 733 C CA . ILE A 1 90 ? 11.171 -9.489 -6.624 1.00 85.31 90 ILE A CA 1
ATOM 734 C C . ILE A 1 90 ? 11.168 -8.577 -5.396 1.00 85.31 90 ILE A C 1
ATOM 736 O O . ILE A 1 90 ? 12.178 -8.450 -4.704 1.00 85.31 90 ILE A O 1
ATOM 740 N N . GLU A 1 91 ? 10.030 -7.944 -5.104 1.00 84.12 91 GLU A N 1
ATOM 741 C CA . GLU A 1 91 ? 9.855 -7.131 -3.910 1.00 84.12 91 GLU A CA 1
ATOM 742 C C . GLU A 1 91 ? 8.394 -7.077 -3.472 1.00 84.12 91 GLU A C 1
ATOM 744 O O . GLU A 1 91 ? 7.492 -6.942 -4.294 1.00 84.12 91 GLU A O 1
ATOM 749 N N . GLU A 1 92 ? 8.164 -7.156 -2.164 1.00 86.31 92 GLU A N 1
ATOM 750 C CA . GLU A 1 92 ? 6.831 -7.129 -1.568 1.00 86.31 92 GLU A CA 1
ATOM 751 C C . GLU A 1 92 ? 6.820 -6.203 -0.353 1.00 86.31 92 GLU A C 1
ATOM 753 O O . GLU A 1 92 ? 7.590 -6.387 0.597 1.00 86.31 92 GLU A O 1
ATOM 758 N N . TYR A 1 93 ? 5.902 -5.240 -0.362 1.00 87.44 93 TYR A N 1
ATOM 759 C CA . TYR A 1 93 ? 5.595 -4.392 0.782 1.00 87.44 93 TYR A CA 1
ATOM 760 C C . TYR A 1 93 ? 4.225 -4.763 1.331 1.00 87.44 93 TYR A C 1
ATOM 762 O O . TYR A 1 93 ? 3.213 -4.714 0.636 1.00 87.44 93 TYR A O 1
ATOM 770 N N . THR A 1 94 ? 4.195 -5.102 2.610 1.00 87.94 94 THR A N 1
ATOM 771 C CA . THR A 1 94 ? 2.988 -5.443 3.350 1.00 87.94 94 THR A CA 1
ATOM 772 C C . THR A 1 94 ? 2.602 -4.278 4.251 1.00 87.94 94 THR A C 1
ATOM 774 O O . THR A 1 94 ? 3.354 -3.898 5.151 1.00 87.94 94 THR A O 1
ATOM 777 N N . PHE A 1 95 ? 1.396 -3.753 4.051 1.00 89.69 95 PHE A N 1
ATOM 778 C CA . PHE A 1 95 ? 0.762 -2.763 4.916 1.00 89.69 95 PHE A CA 1
ATOM 779 C C . PHE A 1 95 ? 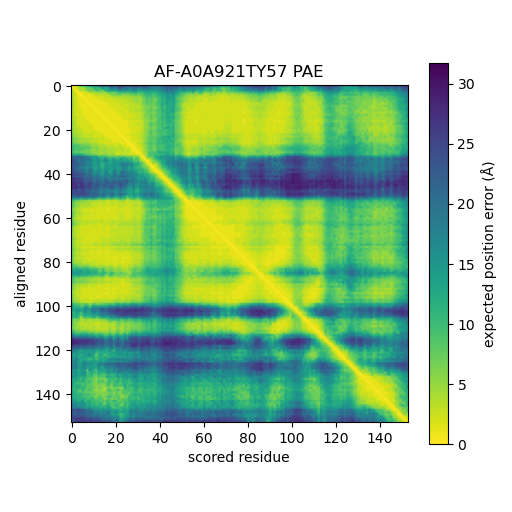-0.364 -3.448 5.685 1.00 89.69 95 PHE A C 1
ATOM 781 O O . PHE A 1 95 ? -1.369 -3.845 5.100 1.00 89.69 95 PHE A O 1
ATOM 788 N N . SER A 1 96 ? -0.199 -3.619 6.993 1.00 88.50 96 SER A N 1
ATOM 789 C CA . SER A 1 96 ? -1.196 -4.248 7.861 1.00 88.50 96 SER A CA 1
ATOM 790 C C . SER A 1 96 ? -1.900 -3.216 8.729 1.00 88.50 96 SER A C 1
ATOM 792 O O . SER A 1 96 ? -1.252 -2.401 9.385 1.00 88.50 96 SER A O 1
ATOM 794 N N . PHE A 1 97 ? -3.224 -3.296 8.783 1.00 89.19 97 PHE A N 1
ATOM 795 C CA . PHE A 1 97 ? -4.080 -2.367 9.507 1.00 89.19 97 PHE A CA 1
ATOM 796 C C . PHE A 1 97 ? -4.760 -3.088 10.664 1.00 89.19 97 PHE A C 1
ATOM 798 O O . PHE A 1 97 ? -5.361 -4.154 10.501 1.00 89.19 97 PHE A O 1
ATOM 805 N N . ARG A 1 98 ? -4.675 -2.495 11.854 1.00 87.38 98 ARG A N 1
ATOM 806 C CA . ARG A 1 98 ? -5.421 -2.949 13.030 1.00 87.38 98 ARG A CA 1
ATOM 807 C C . ARG A 1 98 ? -6.410 -1.876 13.434 1.00 87.38 98 ARG A C 1
ATOM 809 O O . ARG A 1 98 ? -6.024 -0.728 13.651 1.00 87.38 98 ARG A O 1
ATOM 816 N N . TYR A 1 99 ? -7.666 -2.289 13.553 1.00 85.25 99 TYR A N 1
ATOM 817 C CA . TYR A 1 99 ? -8.753 -1.447 14.025 1.00 85.25 99 TYR A CA 1
ATOM 818 C C . TYR A 1 99 ? -9.062 -1.798 15.485 1.00 85.25 99 TYR A C 1
ATOM 820 O O . TYR A 1 99 ? -9.086 -2.980 15.834 1.00 85.25 99 TYR A O 1
ATOM 828 N N . PRO A 1 100 ? -9.281 -0.803 16.349 1.00 78.56 100 PRO A N 1
ATOM 829 C CA . PRO A 1 100 ? -9.661 -1.036 17.738 1.00 78.56 100 PRO A CA 1
ATOM 830 C C . PRO A 1 100 ? -11.065 -1.666 17.840 1.00 78.56 100 PRO A C 1
ATOM 832 O O . PRO A 1 100 ? -11.973 -1.296 17.097 1.00 78.56 100 PRO A O 1
ATOM 835 N N . ASN A 1 101 ? -11.232 -2.629 18.759 1.00 65.94 101 ASN A N 1
ATOM 836 C CA . ASN A 1 101 ? -12.483 -3.386 18.976 1.00 65.94 101 ASN A CA 1
ATOM 837 C C . ASN A 1 101 ? -13.537 -2.630 19.808 1.00 65.94 101 ASN A C 1
ATOM 839 O O . ASN A 1 101 ? -14.724 -2.933 19.737 1.00 65.94 101 ASN A O 1
ATOM 843 N N . THR A 1 102 ? -13.105 -1.677 20.625 1.00 58.47 102 THR A N 1
ATOM 844 C CA . THR A 1 102 ? -13.939 -0.773 21.434 1.00 58.47 102 THR A CA 1
ATOM 845 C C . THR A 1 102 ? -13.540 0.666 21.102 1.00 58.47 102 THR A C 1
ATOM 847 O O . THR A 1 102 ? -12.585 0.833 20.352 1.00 58.47 102 THR A O 1
ATOM 850 N N . ASN A 1 103 ? -14.244 1.681 21.627 1.00 55.75 103 ASN A N 1
ATOM 851 C CA . ASN A 1 103 ? -14.100 3.141 21.399 1.00 55.75 103 ASN A CA 1
ATOM 852 C C . ASN A 1 103 ? -12.677 3.769 21.348 1.00 55.75 103 ASN A C 1
ATOM 854 O O . ASN A 1 103 ? -12.559 4.989 21.288 1.00 55.75 103 ASN A O 1
ATOM 858 N N . GLY A 1 104 ? -11.592 2.997 21.381 1.00 55.56 104 GLY A N 1
ATOM 859 C CA . GLY A 1 104 ? -10.277 3.444 20.949 1.00 55.56 104 GLY A CA 1
ATOM 860 C C . GLY A 1 104 ? -10.296 3.956 19.507 1.00 55.56 104 GLY A C 1
ATOM 861 O O . GLY A 1 104 ? -11.025 3.465 18.648 1.00 55.56 104 GLY A O 1
ATOM 862 N N . GLU A 1 105 ? -9.481 4.972 19.255 1.00 60.19 105 GLU A N 1
ATOM 863 C CA . GLU A 1 105 ? -9.497 5.736 18.004 1.00 60.19 105 GLU A CA 1
ATOM 864 C C . GLU A 1 105 ? -8.247 5.496 17.139 1.00 60.19 105 GLU A C 1
ATOM 866 O O . GLU A 1 105 ? -8.155 6.022 16.032 1.00 60.19 105 GLU A O 1
ATOM 871 N N . GLU A 1 106 ? -7.290 4.691 17.615 1.00 65.94 106 GLU A N 1
ATOM 872 C CA . GLU A 1 106 ? -5.974 4.510 16.989 1.00 65.94 106 GLU A CA 1
ATO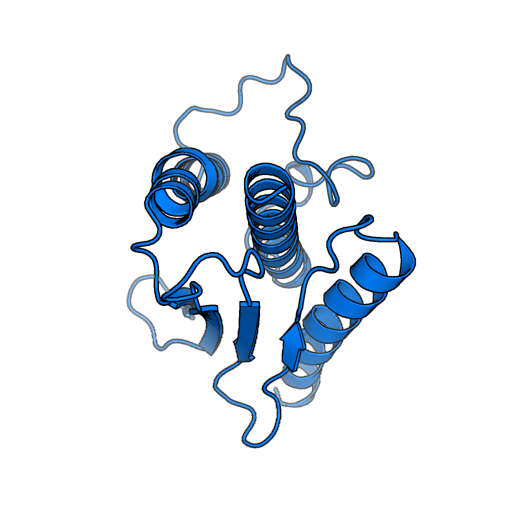M 873 C C . GLU A 1 106 ? -5.980 3.381 15.946 1.00 65.94 106 GLU A C 1
ATOM 875 O O . GLU A 1 106 ? -5.942 2.196 16.280 1.00 65.94 106 GLU A O 1
ATOM 880 N N . ILE A 1 107 ? -6.003 3.751 14.660 1.00 74.94 107 ILE A N 1
ATOM 881 C CA . ILE A 1 107 ? -5.685 2.833 13.559 1.00 74.94 107 ILE A CA 1
ATOM 882 C C . ILE A 1 107 ? -4.167 2.656 13.552 1.00 74.94 107 ILE A C 1
ATOM 884 O O . ILE A 1 107 ? -3.425 3.609 13.324 1.00 74.94 107 ILE A O 1
ATOM 888 N N . THR A 1 108 ? -3.691 1.437 13.798 1.00 78.56 108 THR A N 1
ATOM 889 C CA . THR A 1 108 ? -2.256 1.135 13.691 1.00 78.56 108 THR A CA 1
ATOM 890 C C . THR A 1 108 ? -1.950 0.625 12.289 1.00 78.56 108 THR A C 1
ATOM 892 O O . THR A 1 108 ? -2.560 -0.358 11.859 1.00 78.56 108 THR A O 1
ATOM 895 N N . MET A 1 109 ? -0.983 1.252 11.612 1.00 82.31 109 MET A N 1
ATOM 896 C CA . MET A 1 109 ? -0.464 0.801 10.322 1.00 82.31 109 MET A CA 1
ATOM 897 C C . MET A 1 109 ? 0.938 0.211 10.506 1.00 82.31 109 MET A C 1
ATOM 899 O O . MET A 1 109 ? 1.884 0.891 10.893 1.00 82.31 109 MET A O 1
ATOM 903 N N . ILE A 1 110 ? 1.089 -1.076 10.228 1.00 79.94 110 ILE A N 1
ATOM 904 C CA . ILE A 1 110 ? 2.376 -1.768 10.303 1.00 79.94 110 ILE A CA 1
ATOM 905 C C . ILE A 1 110 ? 2.876 -1.966 8.886 1.00 79.94 110 ILE A C 1
ATOM 907 O O . ILE A 1 110 ? 2.164 -2.544 8.067 1.00 79.94 110 ILE A O 1
ATOM 911 N N . VAL A 1 111 ? 4.090 -1.497 8.617 1.00 79.50 111 VAL A N 1
ATOM 912 C CA . VAL A 1 111 ? 4.729 -1.659 7.315 1.00 79.50 111 VAL A CA 1
ATOM 913 C C . VAL A 1 111 ? 5.886 -2.633 7.469 1.00 79.50 111 VAL A C 1
ATOM 915 O O . VAL A 1 111 ? 6.752 -2.475 8.333 1.00 79.50 111 VAL A O 1
ATOM 918 N N . SER A 1 112 ? 5.880 -3.672 6.648 1.00 78.06 112 SER A N 1
ATOM 919 C CA . SER A 1 112 ? 6.937 -4.673 6.595 1.00 78.06 112 SER A CA 1
ATOM 920 C C . SER A 1 112 ? 7.253 -5.011 5.155 1.00 78.06 112 SER A C 1
ATOM 922 O O . SER A 1 112 ? 6.379 -4.971 4.294 1.00 78.06 112 SER A O 1
ATOM 924 N N . ARG A 1 113 ? 8.501 -5.387 4.905 1.00 73.06 113 ARG A N 1
ATOM 925 C CA . ARG A 1 113 ? 8.953 -5.813 3.589 1.00 73.06 113 ARG A CA 1
ATOM 926 C C . ARG A 1 113 ? 9.461 -7.247 3.653 1.00 73.06 113 ARG A C 1
ATOM 928 O O . ARG A 1 113 ? 10.341 -7.550 4.465 1.00 73.06 113 ARG A O 1
ATOM 935 N N . THR A 1 114 ? 8.928 -8.114 2.803 1.00 65.12 114 THR A N 1
ATOM 936 C CA . THR A 1 114 ? 9.323 -9.527 2.750 1.00 65.12 114 THR A CA 1
ATOM 937 C C . THR A 1 114 ? 10.644 -9.641 1.972 1.00 65.12 114 THR A C 1
ATOM 939 O O . THR A 1 114 ? 10.833 -8.964 0.961 1.00 65.12 114 THR A O 1
ATOM 942 N N . GLY A 1 115 ? 11.614 -10.398 2.506 1.00 52.44 115 GLY A N 1
ATOM 943 C CA . GLY A 1 115 ? 13.013 -10.441 2.028 1.00 52.44 115 GLY A CA 1
ATOM 944 C C . GLY A 1 115 ? 14.054 -9.823 2.980 1.00 52.44 115 GLY A C 1
ATOM 945 O O . GLY A 1 115 ? 15.247 -9.862 2.697 1.00 52.44 115 GLY A O 1
ATOM 946 N N . SER A 1 116 ? 13.630 -9.286 4.131 1.00 44.75 116 SER A N 1
ATOM 947 C CA . SER A 1 116 ? 14.521 -8.958 5.253 1.00 44.75 116 SER A CA 1
ATOM 948 C C . SER A 1 116 ? 14.029 -9.667 6.516 1.00 44.75 116 SER A C 1
ATOM 950 O O . SER A 1 116 ? 12.931 -9.403 6.996 1.00 44.75 116 SER A O 1
ATOM 952 N N . GLU A 1 117 ? 14.819 -10.582 7.075 1.00 38.50 117 GLU A N 1
ATOM 953 C CA . GLU A 1 117 ? 14.394 -11.411 8.217 1.00 38.50 117 GLU A CA 1
ATOM 954 C C . GLU A 1 117 ? 14.208 -10.620 9.538 1.00 38.50 117 GLU A C 1
ATOM 956 O O . GLU A 1 117 ? 13.867 -11.207 10.561 1.00 38.50 117 GLU A O 1
ATOM 961 N N . LYS A 1 118 ? 14.423 -9.289 9.563 1.00 42.75 118 LYS A N 1
ATOM 962 C CA . LYS A 1 118 ? 14.426 -8.466 10.797 1.00 42.75 118 LYS A CA 1
ATOM 963 C C . LYS A 1 118 ? 13.875 -7.026 10.664 1.00 42.75 118 LYS A C 1
ATOM 965 O O . LYS A 1 118 ? 14.303 -6.154 11.414 1.00 42.75 118 LYS A O 1
ATOM 970 N N . GLY A 1 119 ? 12.965 -6.735 9.728 1.00 45.94 119 GLY A N 1
ATOM 971 C CA . GLY A 1 119 ? 12.664 -5.344 9.325 1.00 45.94 119 GLY A CA 1
ATOM 972 C C . GLY A 1 119 ? 11.218 -4.837 9.424 1.00 45.94 119 GLY A C 1
ATOM 973 O O . GLY A 1 119 ? 10.844 -3.994 8.617 1.00 45.94 119 GLY A O 1
ATOM 974 N N . SER A 1 120 ? 10.363 -5.325 10.329 1.00 47.44 120 SER A N 1
ATOM 975 C CA . SER A 1 120 ? 8.997 -4.781 10.465 1.00 47.44 120 SER A CA 1
ATOM 976 C C . SER A 1 120 ? 8.981 -3.495 11.301 1.00 47.44 120 SER A C 1
ATOM 978 O O . SER A 1 120 ? 9.310 -3.534 12.488 1.00 47.44 120 SER A O 1
ATOM 980 N N . THR A 1 121 ? 8.547 -2.374 10.721 1.00 55.94 121 THR A N 1
ATOM 981 C CA . THR A 1 121 ? 8.403 -1.090 11.426 1.00 55.94 121 THR A CA 1
ATOM 982 C C . THR A 1 121 ? 6.924 -0.787 11.652 1.00 55.94 121 THR A C 1
ATOM 984 O O . THR A 1 121 ? 6.161 -0.576 10.707 1.00 55.94 121 THR A O 1
ATOM 987 N N . ALA A 1 122 ? 6.491 -0.780 12.914 1.00 51.72 122 ALA A N 1
ATOM 988 C CA . ALA A 1 122 ? 5.138 -0.369 13.271 1.00 51.72 122 ALA A CA 1
ATOM 989 C C . ALA A 1 122 ? 5.063 1.162 13.298 1.00 51.72 122 ALA A C 1
ATOM 991 O O . ALA A 1 122 ? 5.769 1.795 14.082 1.00 51.72 122 ALA A O 1
ATOM 992 N N . PHE A 1 123 ? 4.202 1.751 12.467 1.00 57.25 123 PHE A N 1
ATOM 993 C CA . PHE A 1 123 ? 3.947 3.183 12.488 1.00 57.25 123 PHE A CA 1
ATOM 994 C C . PHE A 1 123 ? 2.597 3.450 13.154 1.00 57.25 123 PHE A C 1
ATOM 996 O O . PHE A 1 123 ? 1.547 2.955 12.739 1.00 57.25 123 PHE A O 1
ATOM 1003 N N . LYS A 1 124 ? 2.626 4.245 14.219 1.00 60.00 124 LYS A N 1
ATOM 1004 C CA . LYS A 1 124 ? 1.420 4.728 14.883 1.00 60.00 124 LYS A CA 1
ATOM 1005 C C . LYS A 1 124 ? 1.239 6.198 14.517 1.00 60.00 124 LYS A C 1
ATOM 1007 O O . LYS A 1 124 ? 2.040 7.014 14.975 1.00 60.00 124 LYS A O 1
ATOM 1012 N N . PRO A 1 125 ? 0.254 6.547 13.673 1.00 53.22 125 PRO A N 1
ATOM 1013 C CA . PRO A 1 125 ? -0.085 7.944 13.459 1.00 53.22 125 PRO A CA 1
ATOM 1014 C C . PRO A 1 125 ? -0.559 8.523 14.798 1.00 53.22 125 PRO A C 1
ATOM 1016 O O . PRO A 1 125 ? -1.506 8.018 15.392 1.00 53.22 125 PRO A O 1
ATOM 1019 N N . ASN A 1 126 ? 0.116 9.550 15.311 1.00 49.59 126 ASN A N 1
ATOM 1020 C CA . ASN A 1 126 ? -0.341 10.276 16.493 1.00 49.59 126 ASN A CA 1
ATOM 1021 C C . ASN A 1 126 ? -1.499 11.215 16.109 1.00 49.59 126 ASN A C 1
ATOM 1023 O O . ASN A 1 126 ? -1.545 11.770 15.013 1.00 49.59 126 ASN A O 1
ATOM 1027 N N . ALA A 1 127 ? -2.445 11.408 17.028 1.00 50.72 127 ALA A N 1
ATOM 1028 C CA . ALA A 1 127 ? -3.685 12.137 16.762 1.00 50.72 127 ALA A CA 1
ATOM 1029 C C . ALA A 1 127 ? -3.503 13.641 16.469 1.00 50.72 127 ALA A C 1
ATOM 1031 O O . ALA A 1 127 ? -4.442 14.260 15.971 1.00 50.72 127 ALA A O 1
ATOM 1032 N N . SER A 1 128 ? -2.342 14.227 16.780 1.00 50.75 128 SER A N 1
ATOM 1033 C CA . SER A 1 128 ? -2.150 15.680 16.771 1.00 50.75 128 SER A CA 1
ATOM 1034 C C . SER A 1 128 ? -1.678 16.260 15.441 1.00 50.75 128 SER A C 1
ATOM 1036 O O . SER A 1 128 ? -2.041 17.391 15.180 1.00 50.75 128 SER A O 1
ATOM 1038 N N . GLU A 1 129 ? -0.909 15.531 14.623 1.00 51.09 129 GLU A N 1
ATOM 1039 C CA . GLU A 1 129 ? -0.453 15.920 13.271 1.00 51.09 129 GLU A CA 1
ATOM 1040 C C . GLU A 1 129 ? 0.680 14.979 12.839 1.00 51.09 129 GLU A C 1
ATOM 1042 O O . GLU A 1 129 ? 1.528 14.621 13.657 1.00 51.09 129 GLU A O 1
ATOM 1047 N N . LEU A 1 130 ? 0.755 14.637 11.548 1.00 56.06 130 LEU A N 1
ATOM 1048 C CA . LEU A 1 130 ? 1.980 14.068 10.985 1.00 56.06 130 LEU A CA 1
ATOM 1049 C C . LEU A 1 130 ? 2.965 15.202 10.735 1.00 56.06 130 LEU A C 1
ATOM 1051 O O . LEU A 1 130 ? 2.856 15.924 9.745 1.00 56.06 130 LEU A O 1
ATOM 1055 N N . THR A 1 131 ? 3.926 15.360 11.638 1.00 59.81 131 THR A N 1
ATOM 1056 C CA . THR A 1 131 ? 5.007 16.327 11.433 1.00 59.81 131 THR A CA 1
ATOM 1057 C C . THR A 1 131 ? 5.819 15.951 10.193 1.00 59.81 131 THR A C 1
ATOM 1059 O O . THR A 1 131 ? 6.038 14.768 9.907 1.00 59.81 131 THR A O 1
ATOM 1062 N N . SER A 1 132 ? 6.326 16.955 9.474 1.00 57.22 132 SER A N 1
ATOM 1063 C CA . SER A 1 132 ? 7.260 16.761 8.355 1.00 57.22 132 SER A CA 1
ATOM 1064 C C . SER A 1 132 ? 8.446 15.870 8.747 1.00 57.22 132 SER A C 1
ATOM 1066 O O . SER A 1 132 ? 8.911 15.069 7.946 1.00 57.22 132 SER A O 1
ATOM 1068 N N . VAL A 1 133 ? 8.873 15.920 10.011 1.00 56.41 133 VAL A N 1
ATOM 1069 C CA . VAL A 1 133 ? 9.919 15.058 10.579 1.00 56.41 133 VAL A CA 1
ATOM 1070 C C . VAL A 1 133 ? 9.500 13.586 10.642 1.00 56.41 133 VAL A C 1
ATOM 1072 O O . VAL A 1 133 ? 10.256 12.725 10.198 1.00 56.41 133 VAL A O 1
ATOM 1075 N N . GLN A 1 134 ? 8.306 13.268 11.153 1.00 61.84 134 GLN A N 1
ATOM 1076 C CA . GLN A 1 134 ? 7.801 11.885 11.192 1.00 61.84 134 GLN A CA 1
ATOM 1077 C C . GLN A 1 134 ? 7.588 11.324 9.786 1.00 61.84 134 GLN A C 1
ATOM 1079 O O . GLN A 1 134 ? 7.875 10.154 9.531 1.00 61.84 134 GLN A O 1
ATOM 1084 N N . MET A 1 135 ? 7.119 12.172 8.873 1.00 64.69 135 MET A N 1
ATOM 1085 C CA . MET A 1 135 ? 6.932 11.832 7.470 1.00 64.69 135 MET A CA 1
ATOM 1086 C C . MET A 1 135 ? 8.275 11.550 6.786 1.00 64.69 135 MET A C 1
ATOM 1088 O O . MET A 1 135 ? 8.438 10.500 6.173 1.00 64.69 135 MET A O 1
ATOM 1092 N N . ASN A 1 136 ? 9.270 12.416 6.988 1.00 63.44 136 ASN A N 1
ATOM 1093 C CA . ASN A 1 136 ? 10.628 12.218 6.484 1.00 63.44 136 ASN A CA 1
ATOM 1094 C C . ASN A 1 136 ? 11.286 10.973 7.084 1.00 63.44 136 ASN A C 1
ATOM 1096 O O . ASN A 1 136 ? 11.957 10.243 6.363 1.00 63.44 136 ASN A O 1
ATOM 1100 N N . TYR A 1 137 ? 11.075 10.683 8.370 1.00 66.69 137 TYR A N 1
ATOM 1101 C CA . TYR A 1 137 ? 11.580 9.465 9.006 1.00 66.69 137 TYR A CA 1
ATOM 1102 C C . TYR A 1 137 ? 10.955 8.204 8.396 1.00 66.69 137 TYR A C 1
ATOM 1104 O O . TYR A 1 137 ? 11.671 7.275 8.031 1.00 66.69 137 TYR A O 1
ATOM 1112 N N . PHE A 1 138 ? 9.633 8.193 8.212 1.00 68.38 138 PHE A N 1
ATOM 1113 C CA . PHE A 1 138 ? 8.915 7.094 7.568 1.00 68.38 138 PHE A CA 1
ATOM 1114 C C . PHE A 1 138 ? 9.369 6.877 6.116 1.00 68.38 138 PHE A C 1
ATOM 1116 O O . PHE A 1 138 ? 9.685 5.754 5.725 1.00 68.38 138 PHE A O 1
ATOM 1123 N N . LEU A 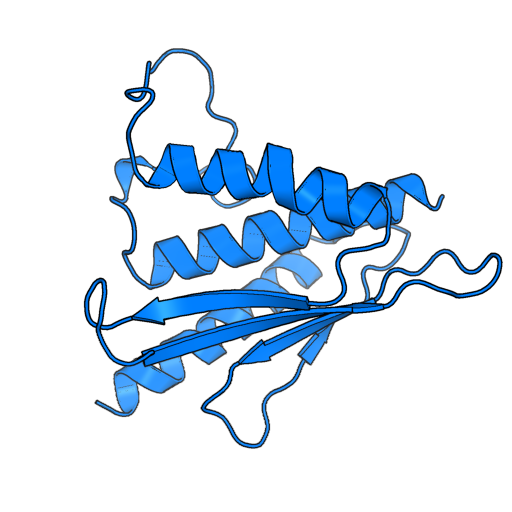1 139 ? 9.493 7.956 5.338 1.00 70.25 139 LEU A N 1
ATOM 1124 C CA . LEU A 1 139 ? 10.017 7.907 3.973 1.00 70.25 139 LEU A CA 1
ATOM 1125 C C . LEU A 1 139 ? 11.478 7.451 3.935 1.00 70.25 139 LEU A C 1
ATOM 1127 O O . LEU A 1 139 ? 11.840 6.653 3.080 1.00 70.25 139 LEU A O 1
ATOM 1131 N N . THR A 1 140 ? 12.310 7.889 4.882 1.00 69.56 140 THR A N 1
ATOM 1132 C CA . THR A 1 140 ? 13.709 7.449 5.003 1.00 69.56 140 THR A CA 1
ATOM 1133 C C . THR A 1 140 ? 13.789 5.956 5.300 1.00 69.56 140 THR A C 1
ATOM 1135 O O . THR A 1 140 ? 14.591 5.264 4.681 1.00 69.56 140 THR A O 1
ATOM 1138 N N . LEU A 1 141 ? 12.938 5.431 6.187 1.00 67.75 141 LEU A N 1
ATOM 1139 C CA . LEU A 1 141 ? 12.863 3.994 6.455 1.00 67.75 141 LEU A CA 1
ATOM 1140 C C . LEU A 1 141 ? 12.467 3.211 5.202 1.00 67.75 141 LEU A C 1
ATOM 1142 O O . LEU A 1 141 ? 13.111 2.209 4.895 1.00 67.75 141 LEU A O 1
ATOM 1146 N N . ILE A 1 142 ? 11.475 3.685 4.443 1.00 69.31 142 ILE A N 1
ATOM 1147 C CA . ILE A 1 142 ? 11.096 3.081 3.156 1.00 69.31 142 ILE A CA 1
ATOM 1148 C C . ILE A 1 142 ? 12.274 3.130 2.172 1.00 69.31 142 ILE A C 1
ATOM 1150 O O . ILE A 1 142 ? 12.633 2.100 1.611 1.00 69.31 142 ILE A O 1
ATOM 1154 N N . THR A 1 143 ? 12.940 4.276 2.019 1.00 67.88 143 THR A N 1
ATOM 1155 C CA . THR A 1 143 ? 14.096 4.435 1.121 1.00 67.88 143 THR A CA 1
ATOM 1156 C C . THR A 1 143 ? 15.261 3.523 1.505 1.00 67.88 143 THR A C 1
ATOM 1158 O O . THR A 1 143 ? 15.813 2.849 0.641 1.00 67.88 143 THR A O 1
ATOM 1161 N N . ILE A 1 144 ? 15.630 3.446 2.790 1.00 66.44 144 ILE A N 1
ATOM 1162 C CA . ILE A 1 144 ? 16.679 2.534 3.282 1.00 66.44 144 ILE A CA 1
ATOM 1163 C C . ILE A 1 144 ? 16.284 1.083 3.003 1.00 66.44 144 ILE A C 1
ATOM 1165 O O . ILE A 1 144 ? 17.122 0.281 2.586 1.00 66.44 144 ILE A O 1
ATOM 1169 N N . SER A 1 145 ? 15.003 0.756 3.199 1.00 62.78 145 SER A N 1
ATOM 1170 C CA . SER A 1 145 ? 14.472 -0.562 2.864 1.00 62.78 145 SER A CA 1
ATOM 1171 C C . SER A 1 145 ? 14.665 -0.864 1.380 1.00 62.78 145 SER A C 1
ATOM 1173 O O . SER A 1 145 ? 15.055 -1.982 1.075 1.00 62.78 145 SER A O 1
ATOM 1175 N N . CYS A 1 146 ? 14.455 0.102 0.476 1.00 59.38 146 CYS A N 1
ATOM 1176 C CA . CYS A 1 146 ? 14.667 -0.040 -0.972 1.00 59.38 146 CYS A CA 1
ATOM 1177 C C . CYS A 1 146 ? 16.153 -0.145 -1.371 1.00 59.38 146 CYS A C 1
ATOM 1179 O O . CYS A 1 146 ? 16.523 -1.038 -2.131 1.00 59.38 146 CYS A O 1
ATOM 1181 N N . LEU A 1 147 ? 17.022 0.738 -0.859 1.00 58.75 147 LEU A N 1
ATOM 1182 C CA . LEU A 1 147 ? 18.441 0.828 -1.253 1.00 58.75 147 LEU A CA 1
ATOM 1183 C C . LEU A 1 147 ? 19.256 -0.414 -0.870 1.00 58.75 147 LEU A C 1
ATOM 1185 O O . LEU A 1 147 ? 20.207 -0.768 -1.564 1.00 58.75 147 LEU A O 1
ATOM 1189 N N . ARG A 1 148 ? 18.868 -1.123 0.198 1.00 52.62 148 ARG A N 1
ATOM 1190 C CA . ARG A 1 148 ? 19.549 -2.355 0.630 1.00 52.62 148 ARG A CA 1
ATOM 1191 C C . ARG A 1 148 ? 19.517 -3.472 -0.430 1.00 52.62 148 ARG A C 1
ATOM 1193 O O . ARG A 1 148 ? 20.321 -4.390 -0.339 1.00 52.62 148 ARG A O 1
ATOM 1200 N N . VAL A 1 149 ? 18.644 -3.381 -1.439 1.00 48.97 149 VAL A N 1
ATOM 1201 C CA . VAL A 1 149 ? 18.545 -4.334 -2.564 1.00 48.97 149 VAL A CA 1
ATOM 1202 C C . VAL A 1 149 ? 19.549 -4.046 -3.664 1.00 48.97 149 VAL A C 1
ATOM 1204 O O . VAL A 1 149 ? 20.129 -4.980 -4.199 1.00 48.97 149 VAL A O 1
ATOM 1207 N N . GLN A 1 150 ? 19.775 -2.772 -3.992 1.00 50.44 150 GLN A N 1
ATOM 1208 C CA . GLN A 1 150 ? 20.698 -2.397 -5.069 1.00 50.44 150 GLN A CA 1
ATOM 1209 C C . GLN A 1 150 ? 22.145 -2.795 -4.758 1.00 50.44 150 GLN A C 1
ATOM 1211 O O . GLN A 1 150 ? 22.941 -2.933 -5.670 1.00 50.44 150 GLN A O 1
ATOM 1216 N N . SER A 1 151 ? 22.487 -2.991 -3.481 1.00 44.62 151 SER A N 1
ATOM 1217 C CA . SER A 1 151 ? 23.806 -3.481 -3.063 1.00 44.62 151 SER A CA 1
ATOM 1218 C C . SER A 1 151 ? 23.915 -5.014 -3.018 1.00 44.62 151 SER A C 1
ATOM 1220 O O . SER A 1 151 ? 25.000 -5.521 -2.737 1.00 44.62 151 SER A O 1
ATOM 1222 N N . LEU A 1 152 ? 22.810 -5.746 -3.201 1.00 46.56 152 LEU A N 1
ATOM 1223 C CA . LEU A 1 152 ? 22.759 -7.215 -3.154 1.00 46.56 152 LEU A CA 1
ATOM 1224 C C . LEU A 1 152 ? 22.604 -7.857 -4.544 1.00 46.56 152 LEU A C 1
ATOM 1226 O O . LEU A 1 152 ? 22.518 -9.081 -4.624 1.00 46.56 152 LEU A O 1
ATOM 1230 N N . TYR A 1 153 ? 22.599 -7.045 -5.604 1.00 40.88 153 TYR A N 1
ATOM 1231 C CA . TYR A 1 153 ? 22.657 -7.457 -7.005 1.00 40.88 153 TYR A CA 1
ATOM 1232 C C . TYR A 1 153 ? 23.840 -6.789 -7.702 1.00 40.88 153 TYR A C 1
ATOM 1234 O O . TYR A 1 153 ? 24.082 -5.596 -7.413 1.00 40.88 153 TYR A O 1
#

Foldseek 3Di:
DLVLQLVVVLQLVVLLLLLLCVVVVVDDCVQPDPVPSSPSPPPPDDCDPCDDPVVVVVCCSPVPVSVCSVVPNDAKDKDFDAPDPPHDTPWIKIWGWDDDPDPDRWIKTWIDIPPDPPQIDIDTDDSPDCDPVNSVVSSVSSVVVVVVVVVVD